Protein AF-A0AAW5FVS6-F1 (afdb_monomer_lite)

Secondary structure (DSSP, 8-state):
-HHHHHHHHHHHHHHHHHHHHHHH---HHHHHHHHHHHHHHHHHHHHHHHHHHHHHHHHHHHHTT---

Structure (mmCIF, N/CA/C/O backbone):
data_AF-A0AAW5FVS6-F1
#
_entry.id   AF-A0AAW5FVS6-F1
#
loop_
_atom_site.group_PDB
_atom_site.id
_atom_site.type_symbol
_atom_site.label_atom_id
_atom_site.label_alt_id
_atom_site.label_comp_id
_atom_site.label_asym_id
_atom_site.label_entity_id
_atom_site.label_seq_id
_atom_site.pdbx_PDB_ins_code
_atom_site.Cartn_x
_atom_site.Cartn_y
_atom_site.Cartn_z
_atom_site.occupancy
_atom_site.B_iso_or_equiv
_atom_site.auth_seq_id
_atom_site.auth_comp_id
_atom_site.auth_asym_id
_atom_site.auth_atom_id
_atom_site.pdbx_PDB_model_num
ATOM 1 N N . MET A 1 1 ? 18.588 3.912 -14.052 1.00 64.50 1 MET A N 1
ATOM 2 C CA . MET A 1 1 ? 17.765 2.713 -13.771 1.00 64.50 1 MET A CA 1
ATOM 3 C C . MET A 1 1 ? 17.635 2.472 -12.268 1.00 64.50 1 MET A C 1
ATOM 5 O O . MET A 1 1 ? 16.509 2.396 -11.802 1.00 64.50 1 MET A O 1
ATOM 9 N N . GLU A 1 2 ? 18.733 2.445 -11.499 1.00 78.38 2 GLU A N 1
ATOM 10 C CA . GLU A 1 2 ? 18.708 2.174 -10.042 1.00 78.38 2 GLU A CA 1
ATOM 11 C C . GLU A 1 2 ? 17.848 3.148 -9.219 1.00 78.38 2 GLU A C 1
ATOM 13 O O . GLU A 1 2 ? 17.110 2.717 -8.341 1.00 78.38 2 GLU A O 1
ATOM 18 N N . GLN A 1 3 ? 17.866 4.449 -9.537 1.00 82.06 3 GLN A N 1
ATOM 19 C CA . GLN A 1 3 ? 17.040 5.438 -8.831 1.00 82.06 3 GLN A CA 1
ATOM 20 C C . GLN A 1 3 ? 15.534 5.179 -8.998 1.00 82.06 3 GLN A C 1
ATOM 22 O O . GLN A 1 3 ? 14.785 5.261 -8.032 1.00 82.06 3 GLN A O 1
ATOM 27 N N . HIS A 1 4 ? 15.084 4.833 -10.206 1.00 84.31 4 HIS A N 1
ATOM 28 C CA . HIS A 1 4 ? 13.676 4.514 -10.456 1.00 84.31 4 HIS A CA 1
ATOM 29 C C . HIS A 1 4 ? 13.263 3.205 -9.780 1.00 84.31 4 HIS A C 1
ATOM 31 O O . HIS A 1 4 ? 12.157 3.121 -9.259 1.00 84.31 4 HIS A O 1
ATOM 37 N N . GLN A 1 5 ? 14.151 2.205 -9.751 1.00 86.38 5 GLN A N 1
ATOM 38 C CA . GLN A 1 5 ? 13.884 0.957 -9.037 1.00 86.38 5 GLN A CA 1
ATOM 39 C C . GLN A 1 5 ? 13.729 1.208 -7.534 1.00 86.38 5 GLN A C 1
ATOM 41 O O . GLN A 1 5 ? 12.769 0.738 -6.934 1.00 86.38 5 GLN A O 1
ATOM 46 N N . ARG A 1 6 ? 14.601 2.041 -6.954 1.00 91.69 6 ARG A N 1
ATOM 47 C CA . ARG A 1 6 ? 14.485 2.462 -5.557 1.00 91.69 6 ARG A CA 1
ATOM 48 C C . ARG A 1 6 ? 13.155 3.166 -5.269 1.00 91.69 6 ARG A C 1
ATOM 50 O O . ARG A 1 6 ? 12.516 2.835 -4.281 1.00 91.69 6 ARG A O 1
ATOM 57 N N . ILE A 1 7 ? 12.714 4.077 -6.141 1.00 92.19 7 ILE A N 1
ATOM 58 C CA . ILE A 1 7 ? 11.407 4.747 -6.003 1.00 92.19 7 ILE A CA 1
ATOM 59 C C . ILE A 1 7 ? 10.264 3.720 -6.034 1.00 92.19 7 ILE A C 1
ATOM 61 O O . ILE A 1 7 ? 9.354 3.786 -5.213 1.00 92.19 7 ILE A O 1
ATOM 65 N N . ILE A 1 8 ? 10.313 2.743 -6.944 1.00 92.69 8 ILE A N 1
ATOM 66 C CA . ILE A 1 8 ? 9.303 1.676 -7.028 1.00 92.69 8 ILE A CA 1
ATOM 67 C C . ILE A 1 8 ? 9.270 0.842 -5.740 1.00 92.69 8 ILE A C 1
ATOM 69 O O . ILE A 1 8 ? 8.188 0.525 -5.246 1.00 92.69 8 ILE A O 1
ATOM 73 N N . ASP A 1 9 ? 10.431 0.490 -5.192 1.00 94.62 9 ASP A N 1
ATOM 74 C CA . ASP A 1 9 ? 10.525 -0.321 -3.977 1.00 94.62 9 ASP A CA 1
ATOM 75 C C . ASP A 1 9 ? 10.063 0.458 -2.734 1.00 94.62 9 ASP A C 1
ATOM 77 O O . ASP A 1 9 ? 9.362 -0.094 -1.880 1.00 94.62 9 ASP A O 1
ATOM 81 N N . GLU A 1 10 ? 10.377 1.754 -2.659 1.00 95.81 10 GLU A N 1
ATOM 82 C CA . GLU A 1 10 ? 9.868 2.658 -1.623 1.00 95.81 10 GLU A CA 1
ATOM 83 C C . GLU A 1 10 ? 8.336 2.780 -1.705 1.00 95.81 10 GLU A C 1
ATOM 85 O O . GLU A 1 10 ? 7.657 2.592 -0.694 1.00 95.81 10 GLU A O 1
ATOM 90 N N . LEU A 1 11 ? 7.768 2.973 -2.903 1.00 96.44 11 LEU A N 1
ATOM 91 C CA . LEU A 1 11 ? 6.314 3.037 -3.110 1.00 96.44 11 LEU A CA 1
ATOM 92 C C . LEU A 1 11 ? 5.604 1.734 -2.715 1.00 96.44 11 LEU A C 1
ATOM 94 O O . LEU A 1 11 ? 4.561 1.780 -2.064 1.00 96.44 11 LEU A O 1
ATOM 98 N N . LYS A 1 12 ? 6.175 0.570 -3.047 1.00 95.31 12 LYS A N 1
ATOM 99 C CA . LYS A 1 12 ? 5.636 -0.738 -2.626 1.00 95.31 12 LYS A CA 1
ATOM 100 C C . LYS A 1 12 ? 5.724 -0.950 -1.117 1.00 95.31 12 LYS A C 1
ATOM 102 O O . LYS A 1 12 ? 4.838 -1.563 -0.524 1.00 95.31 12 LYS A O 1
ATOM 107 N N . THR A 1 13 ? 6.790 -0.454 -0.494 1.00 97.62 13 THR A N 1
ATOM 108 C CA . THR A 1 13 ? 6.953 -0.515 0.963 1.00 97.62 13 THR A CA 1
ATOM 109 C C . THR A 1 13 ? 5.889 0.333 1.657 1.00 97.62 13 THR A C 1
ATOM 111 O O . THR A 1 13 ? 5.263 -0.139 2.606 1.00 97.62 13 THR A O 1
ATOM 114 N N . PHE A 1 14 ? 5.634 1.542 1.149 1.00 96.69 14 PHE A N 1
ATOM 115 C CA . PHE A 1 14 ? 4.567 2.414 1.644 1.00 96.69 14 PHE A CA 1
ATOM 116 C C . PHE A 1 14 ? 3.173 1.820 1.431 1.00 96.69 14 PHE A C 1
ATOM 118 O O . PHE A 1 14 ? 2.377 1.822 2.365 1.00 96.69 14 PHE A O 1
ATOM 125 N N . GLU A 1 15 ? 2.895 1.247 0.253 1.00 97.88 15 GLU A N 1
ATOM 126 C CA . GLU A 1 15 ? 1.638 0.534 -0.004 1.00 97.88 15 GLU A CA 1
ATOM 127 C C . GLU A 1 15 ? 1.389 -0.536 1.064 1.00 97.88 15 GLU A C 1
ATOM 129 O O . GLU A 1 15 ? 0.314 -0.571 1.662 1.00 97.88 15 GLU A O 1
ATOM 134 N N . ARG A 1 16 ? 2.389 -1.386 1.337 1.00 97.94 16 ARG A N 1
ATOM 135 C CA . ARG A 1 16 ? 2.265 -2.450 2.339 1.00 97.94 16 ARG A CA 1
ATOM 136 C C . ARG A 1 16 ? 1.975 -1.889 3.731 1.00 97.94 16 ARG A C 1
ATOM 138 O O . ARG A 1 16 ? 1.064 -2.384 4.383 1.00 97.94 16 ARG A O 1
ATOM 145 N N . LEU A 1 17 ? 2.697 -0.851 4.154 1.00 97.94 17 LEU A N 1
ATOM 146 C CA . LEU A 1 17 ? 2.497 -0.231 5.465 1.00 97.94 17 LEU A CA 1
ATOM 147 C C . LEU A 1 17 ? 1.078 0.339 5.618 1.00 97.94 17 LEU A C 1
ATOM 149 O O . LEU A 1 17 ? 0.442 0.145 6.651 1.00 97.94 17 LEU A O 1
ATOM 153 N N . CYS A 1 18 ? 0.560 1.009 4.587 1.00 97.44 18 CYS A N 1
ATOM 154 C CA . CYS A 1 18 ? -0.805 1.533 4.603 1.00 97.44 18 CYS A CA 1
ATOM 155 C C . CYS A 1 18 ? -1.850 0.412 4.678 1.00 97.44 18 CYS A C 1
ATOM 157 O O . CYS A 1 18 ? -2.847 0.559 5.378 1.00 97.44 18 CYS A O 1
ATOM 159 N N . LEU A 1 19 ? -1.620 -0.719 4.002 1.00 97.62 19 LEU A N 1
ATOM 160 C CA . LEU A 1 19 ? -2.505 -1.884 4.089 1.00 97.62 19 LEU A CA 1
ATOM 161 C C . LEU A 1 19 ? -2.473 -2.538 5.476 1.00 97.62 19 LEU A C 1
ATOM 163 O O . LEU A 1 19 ? -3.529 -2.904 5.985 1.00 97.62 19 LEU A O 1
ATOM 167 N N . GLU A 1 20 ? -1.294 -2.660 6.088 1.00 98.12 20 GLU A N 1
ATOM 168 C CA . GLU A 1 20 ? -1.132 -3.175 7.456 1.00 98.12 20 GLU A CA 1
ATOM 169 C C . GLU A 1 20 ? -1.880 -2.279 8.457 1.00 98.12 20 GLU A C 1
ATOM 171 O O . GLU A 1 20 ? -2.733 -2.757 9.202 1.00 98.12 20 GLU A O 1
ATOM 176 N N . GLN A 1 21 ? -1.681 -0.960 8.389 1.00 97.06 21 GLN A N 1
ATOM 177 C CA . GLN A 1 21 ? -2.392 -0.010 9.253 1.00 97.06 21 GLN A CA 1
ATOM 178 C C . GLN A 1 21 ? -3.907 0.003 9.001 1.00 97.06 21 GLN A C 1
ATOM 180 O O . GLN A 1 21 ? -4.689 0.126 9.941 1.00 97.06 21 GLN A O 1
ATOM 185 N N . ALA A 1 22 ? -4.349 -0.153 7.749 1.00 97.19 22 ALA A N 1
ATOM 186 C CA . ALA A 1 22 ? -5.774 -0.213 7.422 1.00 97.19 22 ALA A CA 1
ATOM 187 C C . ALA A 1 22 ? -6.454 -1.455 8.017 1.00 97.19 22 ALA A C 1
ATOM 189 O O . ALA A 1 22 ? -7.650 -1.417 8.308 1.00 97.19 22 ALA A O 1
ATOM 190 N N . GLN A 1 23 ? -5.718 -2.558 8.175 1.00 96.62 23 GLN A N 1
ATOM 191 C CA . GLN A 1 23 ? -6.217 -3.772 8.826 1.00 96.62 23 GLN A CA 1
ATOM 192 C C . GLN A 1 23 ? -6.301 -3.614 10.348 1.00 96.62 23 GLN A C 1
ATOM 194 O O . GLN A 1 23 ? -7.202 -4.179 10.963 1.00 96.62 23 GLN A O 1
ATOM 199 N N . GLU A 1 24 ? -5.385 -2.850 10.942 1.00 96.88 24 GLU A N 1
ATOM 200 C CA . GLU A 1 24 ? -5.340 -2.600 12.387 1.00 96.88 24 GLU A CA 1
ATOM 201 C C . GLU A 1 24 ? -6.277 -1.468 12.842 1.00 96.88 24 GLU A C 1
ATOM 203 O O . GLU A 1 24 ? -6.700 -1.443 14.001 1.00 96.88 24 GLU A O 1
ATOM 208 N N . SER A 1 25 ? -6.625 -0.533 11.951 1.00 91.06 25 SER A N 1
ATOM 209 C CA . SER A 1 25 ? -7.493 0.594 12.290 1.00 91.06 25 SER A CA 1
ATOM 210 C C . SER A 1 25 ? -8.928 0.144 12.577 1.00 91.06 25 SER A C 1
ATOM 212 O O . SER A 1 25 ? -9.566 -0.575 11.807 1.00 91.06 25 SER A O 1
ATOM 214 N N . THR A 1 26 ? -9.468 0.631 13.694 1.00 94.81 26 THR A N 1
ATOM 215 C CA . THR A 1 26 ? -10.870 0.438 14.094 1.00 94.81 26 THR A CA 1
ATOM 216 C C . THR A 1 26 ? -11.776 1.580 13.627 1.00 94.81 26 THR A C 1
ATOM 218 O O . THR A 1 26 ? -12.990 1.529 13.834 1.00 94.81 26 THR A O 1
ATOM 221 N N . LEU A 1 27 ? -11.205 2.615 13.000 1.00 96.31 27 LEU A N 1
ATOM 222 C CA . LEU A 1 27 ? -11.909 3.808 12.546 1.00 96.31 27 LEU A CA 1
ATOM 223 C C . LEU A 1 27 ? -12.187 3.704 11.037 1.00 96.31 27 LEU A C 1
ATOM 225 O O . LEU A 1 27 ? -11.255 3.788 10.238 1.00 96.31 27 LEU A O 1
ATOM 229 N N . PRO A 1 28 ? -13.458 3.604 10.600 1.00 93.31 28 PRO A N 1
ATOM 230 C CA . PRO A 1 28 ? -13.779 3.379 9.187 1.00 93.31 28 PRO A CA 1
ATOM 231 C C . PRO A 1 28 ? -13.239 4.452 8.231 1.00 93.31 28 PRO A C 1
ATOM 233 O O . PRO A 1 28 ? -12.859 4.144 7.105 1.00 93.31 28 PRO A O 1
ATOM 236 N N . LEU A 1 29 ? -13.189 5.714 8.671 1.00 95.81 29 LEU A N 1
ATOM 237 C CA . LEU A 1 29 ? -12.658 6.815 7.859 1.00 95.81 29 LEU A CA 1
ATOM 238 C C . LEU A 1 29 ? -11.134 6.753 7.718 1.00 95.81 29 LEU A C 1
ATOM 240 O O . LEU A 1 29 ? -10.608 7.045 6.648 1.00 95.81 29 LEU A O 1
ATOM 244 N N . GLU A 1 30 ? -10.431 6.357 8.777 1.00 95.44 30 GLU A N 1
ATOM 245 C CA . GLU A 1 30 ? -8.978 6.180 8.748 1.00 95.44 30 GLU A CA 1
ATOM 246 C C . GLU A 1 30 ? -8.608 4.981 7.873 1.00 95.44 30 GLU A C 1
ATOM 248 O O . GLU A 1 30 ? -7.765 5.103 6.987 1.00 95.44 30 GLU A O 1
ATOM 253 N N . GLN A 1 31 ? -9.311 3.857 8.039 1.00 97.25 31 GLN A N 1
ATOM 254 C CA . GLN A 1 31 ? -9.168 2.688 7.176 1.00 97.25 31 GLN A CA 1
ATOM 255 C C . GLN A 1 31 ? -9.379 3.049 5.698 1.00 97.25 31 GLN A C 1
ATOM 257 O O . GLN A 1 31 ? -8.556 2.690 4.858 1.00 97.25 31 GLN A O 1
ATOM 262 N N . ALA A 1 32 ? -10.445 3.786 5.365 1.00 96.94 32 ALA A N 1
ATOM 263 C CA . ALA A 1 32 ? -10.705 4.213 3.991 1.00 96.94 32 ALA A CA 1
ATOM 264 C C . ALA A 1 32 ? -9.585 5.109 3.433 1.00 96.94 32 ALA A C 1
ATOM 266 O O . ALA A 1 32 ? -9.132 4.885 2.310 1.00 96.94 32 ALA A O 1
ATOM 267 N N . ALA A 1 33 ? -9.096 6.068 4.225 1.00 97.44 33 ALA A N 1
ATOM 268 C CA . ALA A 1 33 ? -7.997 6.943 3.825 1.00 97.44 33 ALA A CA 1
ATOM 269 C C . ALA A 1 33 ? -6.693 6.161 3.583 1.00 97.44 33 ALA A C 1
ATOM 271 O O . ALA A 1 33 ? -6.005 6.385 2.588 1.00 97.44 33 ALA A O 1
ATOM 272 N N . LEU A 1 34 ? -6.369 5.197 4.448 1.00 97.75 34 LEU A N 1
ATOM 273 C CA . LEU A 1 34 ? -5.191 4.337 4.295 1.00 97.75 34 LEU A CA 1
ATOM 274 C C . LEU A 1 34 ? -5.279 3.462 3.036 1.00 97.75 34 LEU A C 1
ATOM 276 O O . LEU A 1 34 ? -4.288 3.312 2.317 1.00 97.75 34 LEU A O 1
ATOM 280 N N . LEU A 1 35 ? -6.465 2.932 2.724 1.00 97.50 35 LEU A N 1
ATOM 281 C CA . LEU A 1 35 ? -6.698 2.174 1.491 1.00 97.50 35 LEU A CA 1
ATOM 282 C C . LEU A 1 35 ? -6.558 3.047 0.235 1.00 97.50 35 LEU A C 1
ATOM 284 O O . LEU A 1 35 ? -6.002 2.586 -0.765 1.00 97.50 35 LEU A O 1
ATOM 288 N N . GLU A 1 36 ? -7.018 4.299 0.276 1.00 98.00 36 GLU A N 1
ATOM 289 C CA . GLU A 1 36 ? -6.849 5.255 -0.824 1.00 98.00 36 GLU A CA 1
ATOM 290 C C . GLU A 1 36 ? -5.366 5.576 -1.064 1.00 98.00 36 GLU A C 1
ATOM 292 O O . GLU A 1 36 ? -4.893 5.527 -2.204 1.00 98.00 36 GLU A O 1
ATOM 297 N N . ILE A 1 37 ? -4.604 5.814 0.009 1.00 97.19 37 ILE A N 1
ATOM 298 C CA . ILE A 1 37 ? -3.157 6.050 -0.072 1.00 97.19 37 ILE A CA 1
ATOM 299 C C . ILE A 1 37 ? -2.444 4.824 -0.658 1.00 97.19 37 ILE A C 1
ATOM 301 O O . ILE A 1 37 ? -1.647 4.968 -1.588 1.00 97.19 37 ILE A O 1
ATOM 305 N N . ALA A 1 38 ? -2.769 3.613 -0.190 1.00 97.50 38 ALA A N 1
ATOM 306 C CA . ALA A 1 38 ? -2.198 2.375 -0.720 1.00 97.50 38 ALA A CA 1
ATOM 307 C C . ALA A 1 38 ? -2.480 2.207 -2.225 1.00 97.50 38 ALA A C 1
ATOM 309 O O . ALA A 1 38 ? -1.583 1.864 -3.003 1.00 97.50 38 ALA A O 1
ATOM 310 N N . ALA A 1 39 ? -3.710 2.501 -2.659 1.00 96.69 39 ALA A N 1
ATOM 311 C CA . ALA A 1 39 ? -4.081 2.465 -4.070 1.00 96.69 39 ALA A CA 1
ATOM 312 C C . ALA A 1 39 ? -3.286 3.485 -4.904 1.00 96.69 39 ALA A C 1
ATOM 314 O O . ALA A 1 39 ? -2.842 3.156 -6.010 1.00 96.69 39 ALA A O 1
ATOM 315 N N . ASN A 1 40 ? -3.053 4.688 -4.372 1.00 97.38 40 ASN A N 1
ATOM 316 C CA . ASN A 1 40 ? -2.237 5.698 -5.039 1.00 97.38 40 ASN A CA 1
ATOM 317 C C . ASN A 1 40 ? -0.769 5.256 -5.169 1.00 97.38 40 ASN A C 1
ATOM 319 O O . ASN A 1 40 ? -0.208 5.325 -6.264 1.00 97.38 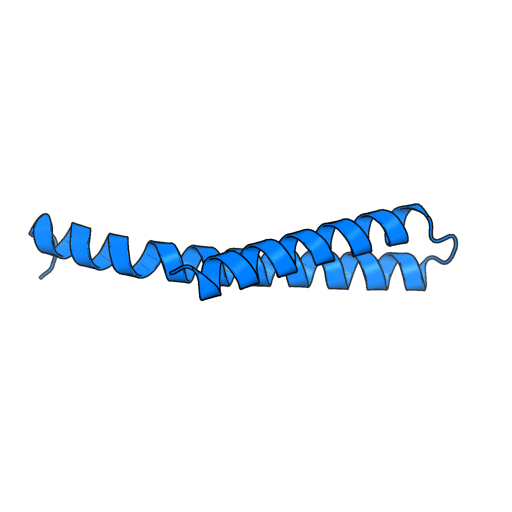40 ASN A O 1
ATOM 323 N N . CYS A 1 41 ? -0.170 4.713 -4.103 1.00 94.38 41 CYS A N 1
ATOM 324 C CA . CYS A 1 41 ? 1.194 4.173 -4.138 1.00 94.38 41 CYS A CA 1
ATOM 325 C C . CYS A 1 41 ? 1.350 3.073 -5.200 1.00 94.38 41 CYS A C 1
ATOM 327 O O . CYS A 1 41 ? 2.309 3.089 -5.977 1.00 94.38 41 CYS A O 1
ATOM 329 N N . ARG A 1 42 ? 0.372 2.162 -5.305 1.00 93.62 42 ARG A N 1
ATOM 330 C CA . ARG A 1 42 ? 0.348 1.122 -6.344 1.00 93.62 42 ARG A CA 1
ATOM 331 C C . ARG A 1 42 ? 0.291 1.715 -7.751 1.00 93.62 42 ARG A C 1
ATOM 333 O O . ARG A 1 42 ? 1.033 1.282 -8.637 1.00 93.62 42 ARG A O 1
ATOM 340 N N . ALA A 1 43 ? -0.595 2.686 -7.972 1.00 93.38 43 ALA A N 1
ATOM 341 C CA . ALA A 1 43 ? -0.745 3.342 -9.268 1.00 93.38 43 ALA A CA 1
ATOM 342 C C . ALA A 1 43 ? 0.543 4.073 -9.678 1.00 93.38 43 ALA A C 1
ATOM 344 O O . ALA A 1 43 ? 0.956 4.010 -10.839 1.00 93.38 43 ALA A O 1
ATOM 345 N N . GLU A 1 44 ? 1.210 4.722 -8.728 1.00 93.00 44 GLU A N 1
ATOM 346 C CA . GLU A 1 44 ? 2.469 5.415 -8.969 1.00 93.00 44 GLU A CA 1
ATOM 347 C C . GLU A 1 44 ? 3.620 4.437 -9.253 1.00 93.00 44 GLU A C 1
ATOM 349 O O . GLU A 1 44 ? 4.347 4.615 -10.234 1.00 93.00 44 GLU A O 1
ATOM 354 N N . ALA A 1 45 ? 3.727 3.336 -8.503 1.00 92.50 45 ALA A N 1
ATOM 355 C CA . ALA A 1 45 ? 4.710 2.284 -8.767 1.00 92.50 45 ALA A CA 1
ATOM 356 C C . ALA A 1 45 ? 4.524 1.662 -10.164 1.00 92.50 45 ALA A C 1
ATOM 358 O O . ALA A 1 45 ? 5.503 1.408 -10.875 1.00 92.50 45 ALA A O 1
ATOM 359 N N . ALA A 1 46 ? 3.273 1.461 -10.594 1.00 90.62 46 ALA A N 1
ATOM 360 C CA . ALA A 1 46 ? 2.953 0.976 -11.935 1.00 90.62 46 ALA A CA 1
ATOM 361 C C . ALA A 1 46 ? 3.366 1.977 -13.028 1.00 90.62 46 ALA A C 1
ATOM 363 O O . ALA A 1 46 ? 3.917 1.566 -14.051 1.00 90.62 46 ALA A O 1
ATOM 364 N N . ARG A 1 47 ? 3.173 3.286 -12.805 1.00 89.75 47 ARG A N 1
ATOM 365 C CA . ARG A 1 47 ? 3.638 4.339 -13.727 1.00 89.75 47 ARG A CA 1
ATOM 366 C C . ARG A 1 47 ? 5.157 4.323 -13.873 1.00 89.75 47 ARG A C 1
ATOM 368 O O . ARG A 1 47 ? 5.648 4.285 -14.999 1.00 89.75 47 ARG A O 1
ATOM 375 N N . TRP A 1 48 ? 5.896 4.282 -12.766 1.00 86.31 48 TRP A N 1
ATOM 376 C CA . TRP A 1 48 ? 7.361 4.210 -12.795 1.00 86.31 48 TRP A CA 1
ATOM 377 C C . TRP A 1 48 ? 7.868 2.929 -13.460 1.00 86.31 48 TRP A C 1
ATOM 379 O O . TRP A 1 48 ? 8.792 2.979 -14.270 1.00 86.31 48 TRP A O 1
ATOM 389 N N . THR A 1 49 ? 7.216 1.794 -13.203 1.00 85.25 49 THR A N 1
ATOM 390 C CA . THR A 1 49 ? 7.531 0.524 -13.876 1.00 85.25 49 THR A CA 1
ATOM 391 C C . THR A 1 49 ? 7.280 0.622 -15.384 1.00 85.25 49 THR A C 1
ATOM 393 O O . THR A 1 49 ? 8.135 0.244 -16.182 1.00 85.25 49 THR A O 1
ATOM 396 N N . GLY A 1 50 ? 6.146 1.193 -15.800 1.00 80.38 50 GLY A N 1
ATOM 397 C CA . GLY A 1 50 ? 5.831 1.426 -17.211 1.00 80.38 50 GLY A CA 1
ATOM 398 C C . GLY A 1 50 ? 6.844 2.343 -17.902 1.00 80.38 50 GLY A C 1
ATOM 399 O O . GLY A 1 50 ? 7.254 2.063 -19.026 1.00 80.38 50 GLY A O 1
ATOM 400 N N . LEU A 1 51 ? 7.323 3.382 -17.212 1.00 73.19 51 LEU A N 1
ATOM 401 C CA . LEU A 1 51 ? 8.380 4.275 -17.700 1.00 73.19 51 LEU A CA 1
ATOM 402 C C . LEU A 1 51 ? 9.746 3.585 -17.817 1.00 73.19 51 LEU A C 1
ATOM 404 O O . LEU A 1 51 ? 10.546 3.984 -18.657 1.00 73.19 51 LEU A O 1
ATOM 408 N N . LEU A 1 52 ? 10.018 2.547 -17.022 1.00 62.22 52 LEU A N 1
ATOM 409 C CA . LEU A 1 52 ? 11.218 1.715 -17.164 1.00 62.22 52 LEU A CA 1
ATOM 410 C C . LEU A 1 52 ? 11.128 0.732 -18.340 1.00 62.22 52 LEU A C 1
ATOM 412 O O . LEU A 1 52 ? 12.150 0.420 -18.950 1.00 62.22 52 LEU A O 1
ATOM 416 N N . VAL A 1 53 ? 9.923 0.274 -18.689 1.00 59.81 53 VAL A N 1
ATOM 417 C CA . VAL A 1 53 ? 9.679 -0.701 -19.771 1.00 59.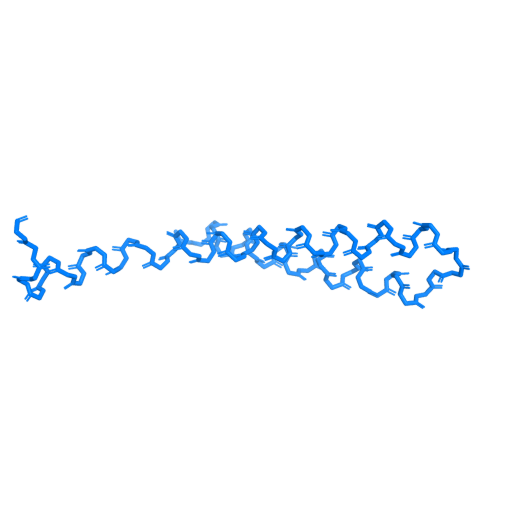81 53 VAL A CA 1
ATOM 418 C C . VAL A 1 53 ? 9.469 -0.028 -21.141 1.00 59.81 53 VAL A C 1
ATOM 420 O O . VAL A 1 53 ? 9.851 -0.576 -22.179 1.00 59.81 53 VAL A O 1
ATOM 423 N N . ALA A 1 54 ? 8.918 1.188 -21.171 1.00 58.81 54 ALA A N 1
ATOM 424 C CA . ALA A 1 54 ? 8.704 1.987 -22.381 1.00 58.81 54 ALA A CA 1
ATOM 425 C C . ALA A 1 54 ? 9.972 2.278 -23.228 1.00 58.81 54 ALA A C 1
ATOM 427 O O . ALA A 1 54 ? 9.888 2.204 -24.458 1.00 58.81 54 ALA A O 1
ATOM 428 N N . PRO A 1 55 ? 11.157 2.585 -22.658 1.00 55.44 55 PRO A N 1
ATOM 429 C CA . PRO A 1 55 ? 12.355 2.816 -23.466 1.00 55.44 55 PRO A CA 1
ATOM 430 C C . PRO A 1 55 ? 12.868 1.536 -24.141 1.00 55.44 55 PR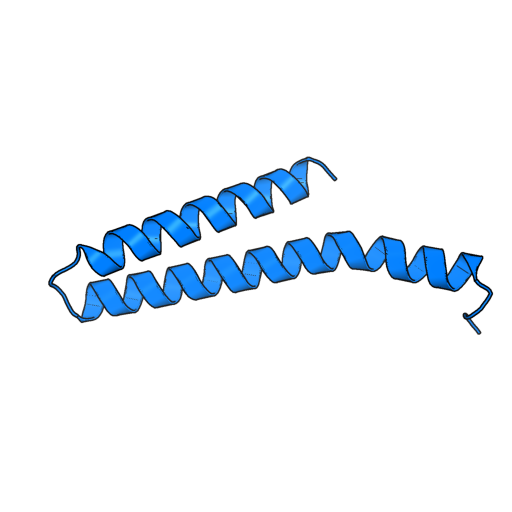O A C 1
ATOM 432 O O . PRO A 1 55 ? 13.383 1.610 -25.253 1.00 55.44 55 PRO A O 1
ATOM 435 N N . TYR A 1 56 ? 12.663 0.360 -23.537 1.00 53.69 56 TYR A N 1
ATOM 436 C CA . TYR A 1 56 ? 13.048 -0.917 -24.150 1.00 53.69 56 TYR A CA 1
ATOM 437 C C . TYR A 1 56 ? 12.149 -1.302 -25.325 1.00 53.69 56 TYR A C 1
ATOM 439 O O . TYR A 1 56 ? 12.627 -1.846 -26.314 1.00 53.69 56 TYR A O 1
ATOM 447 N N . SER A 1 57 ? 10.857 -0.988 -25.262 1.00 54.94 57 SER A N 1
ATOM 448 C CA . SER A 1 57 ? 9.908 -1.322 -26.331 1.00 54.94 57 SER A CA 1
ATOM 449 C C . SER A 1 57 ? 10.099 -0.456 -27.582 1.00 54.94 57 SER A C 1
ATOM 451 O O . SER A 1 57 ? 10.001 -0.974 -28.691 1.00 54.94 57 SER A O 1
ATOM 453 N N . ARG A 1 58 ? 10.460 0.828 -27.442 1.00 56.28 58 ARG A N 1
ATOM 454 C CA . ARG A 1 58 ? 10.806 1.682 -28.598 1.00 56.28 58 ARG A CA 1
ATOM 455 C C . ARG A 1 58 ? 12.103 1.261 -29.291 1.00 56.28 58 ARG A C 1
ATOM 457 O O . ARG A 1 58 ? 12.143 1.248 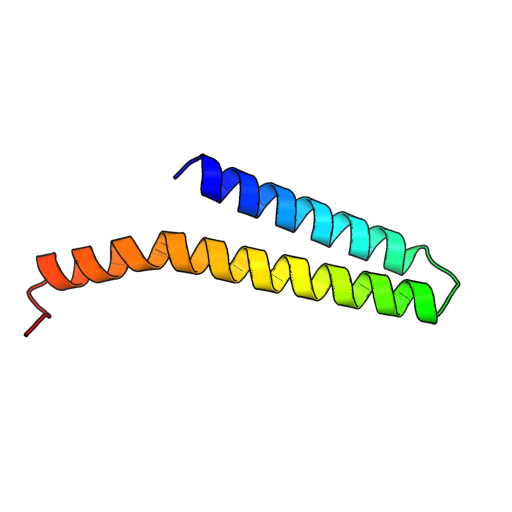-30.518 1.00 56.28 58 ARG A O 1
ATOM 464 N N . GLU A 1 59 ? 13.134 0.903 -28.530 1.00 56.38 59 GLU A N 1
ATOM 465 C CA . GLU A 1 59 ? 14.412 0.463 -29.104 1.00 56.38 59 GLU A CA 1
ATOM 466 C C . GLU A 1 59 ? 14.297 -0.939 -29.728 1.00 56.38 59 GLU A C 1
ATOM 468 O O . GLU A 1 59 ? 14.817 -1.169 -30.816 1.00 56.38 59 GLU A O 1
ATOM 473 N N . LEU A 1 60 ? 13.527 -1.854 -29.124 1.00 55.66 60 LEU A N 1
ATOM 474 C CA . LEU A 1 60 ? 13.234 -3.165 -29.719 1.00 55.66 60 LEU A CA 1
ATOM 475 C C . LEU A 1 60 ? 12.412 -3.056 -31.011 1.00 55.66 60 LEU A C 1
ATOM 477 O O . LEU A 1 60 ? 12.707 -3.772 -31.961 1.00 55.66 60 LEU A O 1
ATOM 481 N N . LEU A 1 61 ? 11.431 -2.148 -31.090 1.00 58.41 61 LEU A N 1
ATOM 482 C CA . LEU A 1 61 ? 10.689 -1.885 -32.334 1.00 58.41 61 LEU A CA 1
ATOM 483 C C . LEU A 1 61 ? 11.586 -1.285 -33.428 1.00 58.41 61 LEU A C 1
ATOM 485 O O . LEU A 1 61 ? 11.447 -1.642 -34.599 1.00 58.41 61 LEU A O 1
ATOM 489 N N . ARG A 1 62 ? 12.544 -0.430 -33.046 1.00 57.31 62 ARG A N 1
ATOM 490 C CA . ARG A 1 62 ? 13.555 0.130 -33.953 1.00 57.31 62 ARG A CA 1
ATOM 491 C C . ARG A 1 62 ? 14.513 -0.940 -34.484 1.00 57.31 62 ARG A C 1
ATOM 493 O O . ARG A 1 62 ? 14.745 -0.991 -35.687 1.00 57.31 62 ARG A O 1
ATOM 500 N N . ILE A 1 63 ? 15.038 -1.807 -33.612 1.00 60.62 63 ILE A N 1
ATOM 501 C CA . ILE A 1 63 ? 15.932 -2.920 -33.986 1.00 60.62 63 ILE A CA 1
ATOM 502 C C . ILE A 1 63 ? 15.184 -3.967 -34.825 1.00 60.62 63 ILE A C 1
ATOM 504 O O . ILE A 1 63 ? 15.749 -4.514 -35.768 1.00 60.62 63 ILE A O 1
ATOM 508 N N . ALA A 1 64 ? 13.906 -4.218 -34.527 1.00 63.97 64 ALA A N 1
ATOM 509 C CA . ALA A 1 64 ? 13.061 -5.134 -35.290 1.00 63.97 64 ALA A CA 1
ATOM 510 C C . ALA A 1 64 ? 12.616 -4.578 -36.659 1.00 63.97 64 ALA A C 1
ATOM 512 O O . ALA A 1 64 ? 11.930 -5.283 -37.396 1.00 63.97 64 ALA A O 1
ATOM 513 N N . GLY A 1 65 ? 12.972 -3.335 -37.011 1.00 57.25 65 GLY A N 1
ATOM 514 C CA . GLY A 1 65 ? 12.594 -2.718 -38.287 1.00 57.25 65 GLY A CA 1
ATOM 515 C C . GLY A 1 65 ? 11.090 -2.456 -38.436 1.00 57.25 65 GLY A C 1
ATOM 516 O O . GLY A 1 65 ? 10.616 -2.222 -39.544 1.00 57.25 65 GLY A O 1
ATOM 517 N N . VAL A 1 66 ? 10.329 -2.488 -37.336 1.00 61.59 66 VAL A N 1
ATOM 518 C CA . VAL A 1 66 ? 8.881 -2.231 -37.313 1.00 61.59 66 VAL A CA 1
ATOM 519 C C . VAL A 1 66 ? 8.651 -0.805 -36.813 1.00 61.59 66 VAL A C 1
ATOM 521 O O . VAL A 1 66 ? 8.067 -0.559 -35.760 1.00 61.59 66 VAL A O 1
ATOM 524 N N . GLY A 1 67 ? 9.186 0.156 -37.554 1.00 54.53 67 GLY A N 1
ATOM 525 C CA . GLY A 1 67 ? 8.981 1.579 -37.325 1.00 54.53 67 GLY A CA 1
ATOM 526 C C . GLY A 1 67 ? 9.056 2.278 -38.669 1.00 54.53 67 GLY A C 1
ATOM 527 O O . GLY A 1 67 ? 10.120 2.291 -39.279 1.00 54.53 67 GLY A O 1
ATOM 528 N N . ASN A 1 68 ? 7.910 2.766 -39.139 1.00 49.78 68 ASN A N 1
ATOM 529 C CA . ASN A 1 68 ? 7.813 3.636 -40.310 1.00 49.78 68 ASN A CA 1
ATOM 530 C C . ASN A 1 68 ? 8.498 4.979 -40.021 1.00 49.78 68 ASN A C 1
ATOM 532 O O . ASN A 1 68 ? 8.312 5.472 -38.881 1.00 49.78 68 ASN A O 1
#

Sequence (68 aa):
MEQHQRIIDELKTFERLCLEQAQESTLPLEQAALLEIAANCRAEAARWTGLLVAPYSRELLRIAGVGN

Radius of gyration: 17.31 Å; chains: 1; bounding box: 32×12×54 Å

Foldseek 3Di:
DVVLVVLLVVLQVLLVVLCVVLVVDPDPVSNVVSNVSSVVSVVVSVVSVCVVVVVVVVVVCVVVVVDD

pLDDT: mean 84.01, std 16.55, range [49.78, 98.12]

=== Feature glossary ===
A reading guide for the features in this record.

Start from the sequence.

  · Sequence gives the chain of amino acids in standa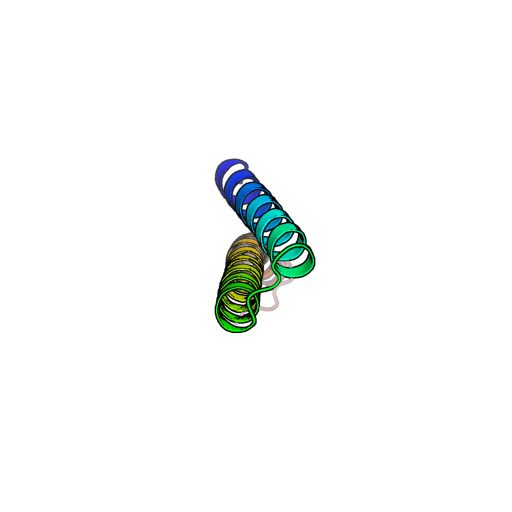rd one-letter code (A=alanine, C=cysteine, …, Y=tyrosine), read N→C. It is the only feature that is directly encoded by the gene; all structural features are derived from the folded form of this sequence.

Fold it, and you get atomic coordinates and the backbone conformation that goes with them.

  · Structure coordinates are given as an mmCIF _atom_site loop: one row per atom with element, residue name, chain id, sequence number, and x/y/z position in Å. Only the four main-chain atoms per residue are included here; side chains are omitted to keep the record compact.

  · Backbone dihedral angles. Every residue except chain termini has a φ (preceding-C → N → Cα → C) and a ψ (N → Cα → C → next-N). They are reported in degrees following the IUPAC sign convention. Secondary structure is essentially a statement about which (φ, ψ) basin each residue occupies.

  · Eight-state secondary structure (DSSP): H is the canonical α-helix, G the tighter 3₁₀-helix, I the wider π-helix; E/B are β-structure, T and S are turns and bends, and '-' is everything else. DSSP derives these from the pattern of main-chain N–H···O=C hydrogen bonds, not from the sequence.

  · SS3 is a coarse helix/strand/coil call (letters a/b/c) made by the P-SEA algorithm from inter-Cα distances and dihedrals. It is less detailed than DSSP but needs only Cα positions.

Summarize the fold with a handful of shape descriptors and a per-residue structural alphabet.

  · Radius of gyration (Rg) is the root-mean-square distance of Cα atoms from their centroid — a single number for overall size and compactness. A globular domain of N residues has Rg ≈ 2.2·N^0.38 Å; an extended or disordered chain has a much larger Rg. The Cα contact count is the number of residue pairs whose Cα atoms are within 8 Å and are more than four positions apart in sequence — a standard proxy for tertiary packing density. The bounding box is the smallest axis-aligned box enclosing all Cα atoms.

  · 3Di is Foldseek's structural alphabet. Each residue is assigned one of twenty discrete states based on how its Cα sits relative to its spatial (not sequential) neighbors. Aligning 3Di strings finds structural homologs roughly as well as full 3D superposition, but orders of magnitude faster.

  · Solvent-accessible surface area (SASA) is the area in Å² traced out by the centre of a 1.4 Å probe sphere (a water molecule) rolled over the protein's van der Waals surface (Shrake–Rupley / Lee–Richards construction). Buried residues have near-zero SASA; fully exposed residues can exceed 200 Å². The total SASA scales roughly with the number of surface residues.

Ask how reliable the model is.

  · For AlphaFold models, the B-factor field carries pLDDT — the model's own estimate of local accuracy on a 0–100 scale. Regions with pLDDT<50 should be treated as essentially unmodeled; they often correspond to intrinsically disordered segments.

  · For experimental (PDB) structures, the B-factor (temperature factor) quantifies the positional spread of each atom in the crystal — a combination of thermal vibration and static disorder — in units of Å². High B-factors mark flexible loops or poorly resolved regions; low B-factors mark the rigid, well-ordered core.

  · Predicted Aligned Error (PAE) is an AlphaFold confidence matrix: entry (i, j) is the expected error in the position of residue j, in ångströms, when the prediction is superimposed on the true structure at residue i. Low PAE within a block of residues means that block is internally rigid and well-predicted; high PAE between two blocks means their relative placement is uncertain even if each block individually is confident.

Place it in context: what it resembles, what it is annotated as, and how it looks.

  · Structural nearest neighbors (via Foldseek easy-search vs the PDB). Reported per hit: target PDB id, E-value, and alignment TM-score. A TM-score above ~0.5 is the conventional threshold for 'same fold'.

  · Functional annotations link the protein to curated databases. InterPro entries identify conserved domains and families by matching the sequence against member-database signatures (Pfam, PROSITE, CDD, …). Gene Ontology (GO) terms describe molecular function, biological process, and cellular component in a controlled vocabulary. CATH places the structure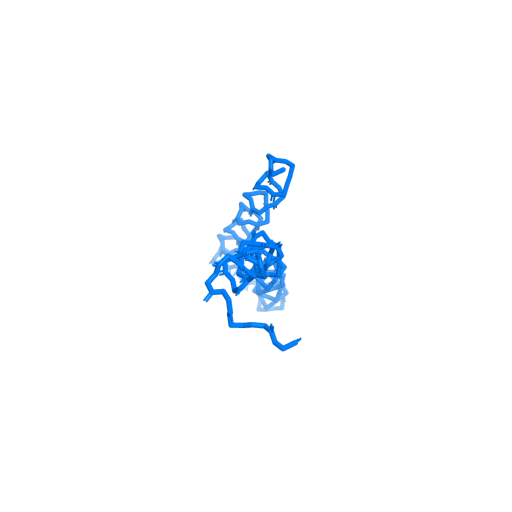 in a hierarchical fold classification (Class/Architecture/Topology/Homologous-superfamily). The organism is the source species.

  · The contact map is a binary N×N matrix image: pixel (i, j) is dark where Cα_i and Cα_j are within 8 Å and |i−j|>4. Because the |i−j|>4 filter removes local helical contacts, off-diagonal stripes parallel to the main diagonal indicate parallel β-sheets; stripes perpendicular to it indicate antiparallel β-sheets. The Ramachandran plot scatters every residue's (φ, ψ) pair against the sterically allowed regions. The PAE heatmap renders the predicted-aligned-error matrix.

  · Six rendered views show the 3D structure from the faces of a cube — i.e. along ±x, ±y, ±z. Rendering representation is drawn randomly per protein from cartoon (secondary-structure ribbons), sticks (backbone bonds), or molecular surface; coloring is either N→C rainbow (blue at the N-terminus through red at the C-terminus) or one color per chain.